Protein AF-A9D4W0-F1 (afdb_monomer_lite)

Organism: Hoeflea phototrophica (strain DSM 17068 / NCIMB 14078 / DFL-43) (NCBI:txid411684)

Sequence (89 aa):
MAGPDAGHEVIGRVAAPRFAADHPDYCLECEEAVEPFLIGMIGHARDAGWEPSAIWPVLRSLVANLEEAEIENWRTSHAIGQARLAMAE

Secondary structure (DSSP, 8-state):
------------PPPPPSS-TTSTTHHHHHHHHHHHHHHHHHHHHHHTT--HHHHHHHHHHHHHHHHHHHHHHHHHHHHHHHHHHHT--

pLDDT: mean 85.83, std 17.19, range [36.19, 97.5]

Structure (mmCIF, N/CA/C/O backbone):
data_AF-A9D4W0-F1
#
_entry.id   AF-A9D4W0-F1
#
loop_
_atom_site.group_PDB
_atom_site.id
_atom_site.type_symbol
_atom_site.label_atom_id
_atom_site.label_alt_id
_atom_site.label_comp_id
_atom_site.label_asym_id
_atom_site.label_entity_id
_atom_site.label_seq_id
_atom_site.pdbx_PDB_ins_code
_atom_site.Cartn_x
_atom_site.Cartn_y
_atom_site.Cartn_z
_atom_site.occupancy
_atom_site.B_iso_or_equiv
_atom_site.auth_seq_id
_atom_site.auth_comp_id
_atom_site.auth_asym_id
_atom_site.auth_atom_id
_atom_site.pdbx_PDB_model_num
ATOM 1 N N . MET A 1 1 ? -31.791 -17.969 13.221 1.00 39.72 1 MET A N 1
ATOM 2 C CA . MET A 1 1 ? -30.329 -17.876 13.410 1.00 39.72 1 MET A CA 1
ATOM 3 C C . MET A 1 1 ? -29.691 -17.976 12.037 1.00 39.72 1 MET A C 1
ATOM 5 O O . MET A 1 1 ? -29.619 -19.072 11.502 1.00 39.72 1 MET A O 1
ATOM 9 N N . ALA A 1 2 ? -29.344 -16.840 11.436 1.00 37.12 2 ALA A N 1
ATOM 10 C CA . ALA A 1 2 ? -28.513 -16.779 10.237 1.00 37.12 2 ALA A CA 1
ATOM 11 C C . ALA A 1 2 ? -27.104 -16.388 10.705 1.00 37.12 2 ALA A C 1
ATOM 13 O O . ALA A 1 2 ? -26.977 -15.467 11.512 1.00 37.12 2 ALA A O 1
ATOM 14 N N . GLY A 1 3 ? -26.094 -17.167 10.313 1.00 36.19 3 GLY A N 1
ATOM 15 C CA . GLY A 1 3 ? -24.693 -16.936 10.676 1.00 36.19 3 GLY A CA 1
ATOM 16 C C . GLY A 1 3 ? -24.140 -15.653 10.046 1.00 36.19 3 GLY A C 1
ATOM 17 O O . GLY A 1 3 ? -24.774 -15.103 9.145 1.00 36.19 3 GLY A O 1
ATOM 18 N N . PRO A 1 4 ? -22.984 -15.159 10.519 1.00 46.75 4 PRO A N 1
ATOM 19 C CA . PRO A 1 4 ? -22.382 -13.960 9.968 1.00 46.75 4 PRO A CA 1
ATOM 20 C C . PRO A 1 4 ? -21.857 -14.287 8.570 1.00 46.75 4 PRO A C 1
ATOM 22 O O . PRO A 1 4 ? -20.875 -15.012 8.413 1.00 46.75 4 PRO A O 1
ATOM 25 N N . ASP A 1 5 ? -22.546 -13.771 7.558 1.00 41.19 5 ASP A N 1
ATOM 26 C CA . ASP A 1 5 ? -22.010 -13.644 6.211 1.00 41.19 5 ASP A CA 1
ATOM 27 C C . ASP A 1 5 ? -20.912 -12.579 6.289 1.00 41.19 5 ASP A C 1
ATOM 29 O O . ASP A 1 5 ? -21.162 -11.376 6.207 1.00 41.19 5 ASP A O 1
ATOM 33 N N . ALA A 1 6 ? -19.696 -13.030 6.604 1.00 44.50 6 ALA A N 1
ATOM 34 C CA . ALA A 1 6 ? -18.483 -12.239 6.508 1.00 44.50 6 ALA A CA 1
ATOM 35 C C . ALA A 1 6 ? -18.196 -12.012 5.019 1.00 44.50 6 ALA A C 1
ATOM 37 O O . ALA A 1 6 ? -17.311 -12.632 4.421 1.00 44.50 6 ALA A O 1
ATOM 38 N N . GLY A 1 7 ? -18.996 -11.130 4.422 1.00 37.81 7 GLY A N 1
ATOM 39 C CA . GLY A 1 7 ? -18.694 -10.501 3.156 1.00 37.81 7 GLY A CA 1
ATOM 40 C C . GLY A 1 7 ? -17.384 -9.754 3.336 1.00 37.81 7 GLY A C 1
ATOM 41 O O . GLY A 1 7 ? -17.350 -8.681 3.931 1.00 37.81 7 GLY A O 1
ATOM 42 N N . HIS A 1 8 ? -16.298 -10.365 2.866 1.00 44.12 8 HIS A N 1
ATOM 43 C CA . HIS A 1 8 ? -15.051 -9.680 2.574 1.00 44.12 8 HIS A CA 1
ATOM 44 C C . HIS A 1 8 ? -15.382 -8.617 1.529 1.00 44.12 8 HIS A C 1
ATOM 46 O O . HIS A 1 8 ? -15.383 -8.890 0.327 1.00 44.12 8 HIS A O 1
ATOM 52 N N . GLU A 1 9 ? -15.768 -7.434 1.997 1.00 45.62 9 GLU A N 1
ATOM 53 C CA . GLU A 1 9 ? -15.955 -6.283 1.141 1.00 45.62 9 GLU A CA 1
ATOM 54 C C . GLU A 1 9 ? -14.610 -6.031 0.471 1.00 45.62 9 GLU A C 1
ATOM 56 O O . GLU A 1 9 ? -13.582 -5.823 1.118 1.00 45.62 9 GLU A O 1
ATOM 61 N N . VAL A 1 10 ? -14.617 -6.209 -0.845 1.00 49.84 10 VAL A N 1
ATOM 62 C CA . VAL A 1 10 ? -13.485 -5.984 -1.728 1.00 49.84 10 VAL A CA 1
ATOM 63 C C . VAL A 1 10 ? -12.940 -4.608 -1.383 1.00 49.84 10 VAL A C 1
ATOM 65 O O . VAL A 1 10 ? -13.629 -3.613 -1.597 1.00 49.84 10 VAL A O 1
ATOM 68 N N . ILE A 1 11 ? -11.724 -4.556 -0.837 1.00 56.09 11 ILE A N 1
ATOM 69 C CA . ILE A 1 11 ? -10.981 -3.306 -0.708 1.00 56.09 11 ILE A CA 1
ATOM 70 C C . ILE A 1 11 ? -11.051 -2.663 -2.103 1.00 56.09 11 ILE A C 1
ATOM 72 O O . ILE A 1 11 ? -10.643 -3.303 -3.074 1.00 56.09 11 ILE A O 1
ATOM 76 N N . GLY A 1 12 ? -11.722 -1.508 -2.220 1.00 60.03 12 GLY A N 1
ATOM 77 C CA . GLY A 1 12 ? -12.170 -0.930 -3.495 1.00 60.03 12 GLY A CA 1
ATOM 78 C C . GLY A 1 12 ? -11.041 -0.742 -4.515 1.00 60.03 12 GLY A C 1
ATOM 79 O O . GLY A 1 12 ? -9.885 -1.028 -4.259 1.00 60.03 12 GLY A O 1
ATOM 80 N N . ARG A 1 13 ? -11.301 -0.256 -5.728 1.00 72.44 13 ARG A N 1
ATOM 81 C CA . ARG A 1 13 ? -10.173 0.098 -6.616 1.00 72.44 13 ARG A CA 1
ATOM 82 C C . ARG A 1 13 ? -9.579 1.434 -6.172 1.00 72.44 13 ARG A C 1
ATOM 84 O O . ARG A 1 13 ? -10.334 2.391 -6.033 1.00 72.44 13 ARG A O 1
ATOM 91 N N . VAL A 1 14 ? -8.256 1.509 -5.992 1.00 81.50 14 VAL A N 1
ATOM 92 C CA . VAL A 1 14 ? -7.557 2.799 -5.857 1.00 81.50 14 VAL A CA 1
ATOM 93 C C . VAL A 1 14 ? -7.668 3.505 -7.207 1.00 81.50 14 VAL A C 1
ATOM 95 O O . VAL A 1 14 ? -7.288 2.941 -8.238 1.00 81.50 14 VAL A O 1
ATOM 98 N N . ALA A 1 15 ? -8.246 4.703 -7.225 1.00 82.75 15 ALA A N 1
ATOM 99 C CA . ALA A 1 15 ? -8.302 5.507 -8.438 1.00 82.75 15 ALA A CA 1
ATOM 100 C C . ALA A 1 15 ? -6.901 6.039 -8.766 1.00 82.75 15 ALA A C 1
ATOM 102 O O . ALA A 1 15 ? -6.157 6.428 -7.869 1.00 82.75 15 ALA A O 1
ATOM 103 N N . ALA A 1 16 ? -6.543 6.061 -10.050 1.00 85.69 16 ALA A N 1
ATOM 104 C CA . ALA A 1 16 ? -5.324 6.740 -10.469 1.00 85.69 16 ALA A CA 1
ATOM 105 C C . ALA A 1 16 ? -5.463 8.256 -10.216 1.00 85.69 16 ALA A C 1
ATOM 107 O O . ALA A 1 16 ? -6.562 8.790 -10.422 1.00 85.69 16 ALA A O 1
ATOM 108 N N . PRO A 1 17 ? -4.383 8.945 -9.804 1.00 89.12 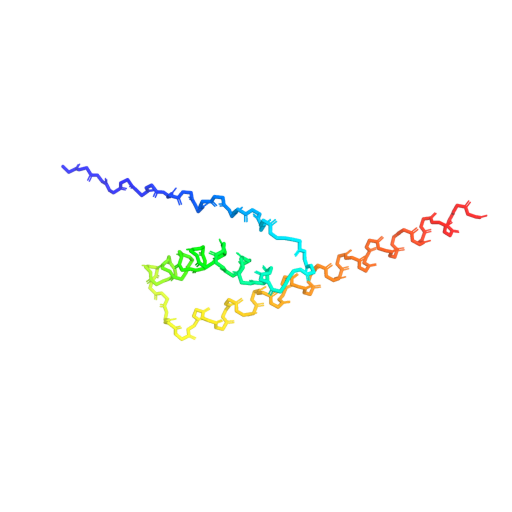17 PRO A N 1
ATOM 109 C CA . PRO A 1 17 ? -4.393 10.396 -9.661 1.00 89.12 17 PRO A CA 1
ATOM 110 C C . PRO A 1 17 ? -4.761 11.061 -10.993 1.00 89.12 17 PRO A C 1
ATOM 112 O O . PRO A 1 17 ? -4.428 10.565 -12.074 1.00 89.12 17 PRO A O 1
ATOM 115 N N . ARG A 1 18 ? -5.491 12.174 -10.916 1.00 91.94 18 ARG A N 1
ATOM 116 C CA . ARG A 1 18 ? -5.927 12.947 -12.088 1.00 91.94 18 ARG A CA 1
ATOM 117 C C . ARG A 1 18 ? -4.825 13.884 -12.549 1.00 91.94 18 ARG A C 1
ATOM 119 O O . ARG A 1 18 ? -4.699 14.138 -13.747 1.00 91.94 18 ARG A O 1
ATOM 126 N N . PHE A 1 19 ? -4.073 14.431 -11.600 1.00 92.19 19 PHE A N 1
ATOM 127 C CA . PHE A 1 19 ? -2.944 15.291 -11.903 1.00 92.19 19 PHE A CA 1
ATOM 128 C C . PHE A 1 19 ? -1.738 14.491 -12.406 1.00 92.19 19 PHE A C 1
ATOM 130 O O . PHE A 1 19 ? -1.563 13.314 -12.094 1.00 92.19 19 PHE A O 1
ATOM 137 N N . ALA A 1 20 ? -0.894 15.147 -13.201 1.00 92.00 20 ALA A N 1
ATOM 138 C CA . ALA A 1 20 ? 0.409 14.612 -13.574 1.00 92.00 20 ALA A CA 1
ATOM 139 C C . ALA A 1 20 ? 1.386 14.700 -12.390 1.00 92.00 20 ALA A C 1
ATOM 141 O O . ALA A 1 20 ? 1.202 15.520 -11.493 1.00 92.00 20 ALA A O 1
ATOM 142 N N . ALA A 1 21 ? 2.433 13.872 -12.405 1.00 92.81 21 ALA A N 1
ATOM 143 C CA . ALA A 1 21 ? 3.389 13.743 -11.300 1.00 92.81 21 ALA A CA 1
ATOM 144 C C . ALA A 1 21 ? 4.153 15.037 -10.949 1.00 92.81 21 ALA A C 1
ATOM 146 O O . ALA A 1 21 ? 4.711 15.143 -9.862 1.00 92.81 21 ALA A O 1
ATOM 147 N N . ASP A 1 22 ? 4.200 16.009 -11.860 1.00 94.44 22 ASP A N 1
ATOM 148 C CA . ASP A 1 22 ? 4.838 17.317 -11.690 1.00 94.44 22 ASP A CA 1
ATOM 149 C C . ASP A 1 22 ? 3.892 18.405 -11.148 1.00 94.44 22 ASP A C 1
ATOM 151 O O . ASP A 1 22 ? 4.331 19.517 -10.849 1.00 94.44 22 ASP A O 1
ATOM 155 N N . HIS A 1 23 ? 2.600 18.106 -11.001 1.00 95.56 23 HIS A N 1
ATOM 156 C CA . HIS A 1 23 ? 1.622 19.035 -10.446 1.00 95.56 23 HIS A CA 1
ATOM 157 C C . HIS A 1 23 ? 1.791 19.172 -8.921 1.00 95.56 23 HIS A C 1
ATOM 159 O O . HIS A 1 23 ? 1.968 18.158 -8.240 1.00 95.56 23 HIS A O 1
ATOM 165 N N . PRO A 1 24 ? 1.658 20.383 -8.342 1.00 94.19 24 PRO A N 1
ATOM 166 C CA . PRO A 1 24 ? 1.820 20.596 -6.899 1.00 94.19 24 PRO A CA 1
ATOM 167 C C . PRO A 1 24 ? 0.875 19.748 -6.031 1.00 94.19 24 PRO A C 1
ATOM 169 O O . PRO A 1 24 ? 1.260 19.339 -4.940 1.00 94.19 24 PRO A O 1
ATOM 172 N N . ASP A 1 25 ? -0.323 19.435 -6.533 1.00 94.75 25 ASP A N 1
ATOM 173 C CA . ASP A 1 25 ? -1.337 18.664 -5.795 1.00 94.75 25 ASP A CA 1
ATOM 174 C C . ASP A 1 25 ? -1.287 17.147 -6.058 1.00 94.75 25 ASP A C 1
ATOM 176 O O . ASP A 1 25 ? -2.122 16.406 -5.545 1.00 94.75 25 ASP A O 1
ATOM 180 N N . TYR A 1 26 ? -0.331 16.652 -6.854 1.00 95.06 26 TYR A N 1
ATOM 181 C CA . TYR A 1 26 ? -0.252 15.224 -7.190 1.00 95.06 26 TYR A CA 1
ATOM 182 C C . TYR A 1 26 ? -0.114 14.333 -5.951 1.00 95.06 26 TYR A C 1
ATOM 184 O O . TYR A 1 26 ? -0.802 13.319 -5.825 1.00 95.06 26 TYR A O 1
ATOM 192 N N . CYS A 1 27 ? 0.765 14.723 -5.022 1.00 93.50 27 CYS A N 1
ATOM 193 C CA . CYS A 1 27 ? 0.983 13.972 -3.788 1.00 93.50 27 CYS A CA 1
ATOM 194 C C . CYS A 1 27 ? -0.288 13.921 -2.939 1.00 93.50 27 CYS A C 1
ATOM 196 O O . CYS A 1 27 ? -0.630 12.856 -2.436 1.00 93.50 27 CYS A O 1
ATOM 198 N N . LEU A 1 28 ? -1.012 15.041 -2.847 1.00 94.19 28 LEU A N 1
ATOM 199 C CA . LEU A 1 28 ? -2.249 15.118 -2.079 1.00 94.19 28 LEU A CA 1
ATOM 200 C C . LEU A 1 28 ? -3.319 14.178 -2.652 1.00 94.19 28 LEU A C 1
ATOM 202 O O . LEU A 1 28 ? -3.925 13.423 -1.902 1.00 94.19 28 LEU A O 1
ATOM 206 N N . GLU A 1 29 ? -3.501 14.139 -3.976 1.00 93.75 29 GLU A N 1
ATOM 207 C CA . GLU A 1 29 ? -4.439 13.187 -4.593 1.00 93.75 29 GLU A CA 1
ATOM 208 C C . GLU A 1 29 ? -4.039 11.726 -4.364 1.00 93.75 29 GLU A C 1
ATOM 210 O O . GLU A 1 29 ? -4.902 10.872 -4.161 1.00 93.75 29 GLU A O 1
ATOM 215 N N . CYS A 1 30 ? -2.738 11.420 -4.400 1.00 93.31 30 CYS A N 1
ATOM 216 C CA . CYS A 1 30 ? -2.254 10.076 -4.095 1.00 93.31 30 CYS A CA 1
ATOM 217 C C . CYS A 1 30 ? -2.578 9.684 -2.647 1.00 93.31 30 CYS A C 1
ATOM 219 O O . CYS A 1 30 ? -3.034 8.566 -2.402 1.00 93.31 30 CYS A O 1
ATOM 221 N N . GLU A 1 31 ? -2.364 10.598 -1.698 1.00 94.31 31 GLU A N 1
ATOM 222 C CA . GLU A 1 31 ? -2.689 10.390 -0.286 1.00 94.31 31 GLU A CA 1
ATOM 223 C C . GLU A 1 31 ? -4.193 10.154 -0.094 1.00 94.31 31 GLU A C 1
ATOM 225 O O . GLU A 1 31 ? -4.577 9.140 0.490 1.00 94.31 31 GLU A O 1
ATOM 230 N N . GLU A 1 32 ? -5.043 11.015 -0.662 1.00 92.88 32 GLU A N 1
ATOM 231 C CA . GLU A 1 32 ? -6.506 10.892 -0.593 1.00 92.88 32 GLU A CA 1
ATOM 232 C C . GLU A 1 32 ? -7.016 9.577 -1.203 1.00 92.88 32 GLU A C 1
ATOM 234 O O . GLU A 1 32 ? -7.931 8.946 -0.672 1.00 92.88 32 GLU A O 1
ATOM 239 N N . ALA A 1 33 ? -6.420 9.127 -2.311 1.00 92.19 33 ALA A N 1
ATOM 240 C CA . ALA A 1 33 ? -6.815 7.885 -2.967 1.00 92.19 33 ALA A CA 1
ATOM 241 C C . ALA A 1 33 ? -6.461 6.636 -2.139 1.00 92.19 33 ALA A C 1
ATOM 243 O O . ALA A 1 33 ? -7.183 5.637 -2.197 1.00 92.19 33 ALA A O 1
ATOM 244 N N . VAL A 1 34 ? -5.361 6.673 -1.380 1.00 91.62 34 VAL A N 1
ATOM 245 C CA . VAL A 1 34 ? -4.843 5.528 -0.610 1.00 91.62 34 VAL A CA 1
ATOM 246 C C . VAL A 1 34 ? -5.348 5.520 0.838 1.00 91.62 34 VAL A C 1
ATOM 248 O O . VAL A 1 34 ? -5.480 4.447 1.431 1.00 91.62 34 VAL A O 1
ATOM 251 N N . GLU A 1 35 ? -5.686 6.671 1.421 1.00 93.31 35 GLU A N 1
ATOM 252 C CA . GLU A 1 35 ? -6.113 6.789 2.822 1.00 93.31 35 GLU A CA 1
ATOM 253 C C . GLU A 1 35 ? -7.246 5.814 3.222 1.00 93.31 35 GLU A C 1
ATOM 255 O O . GLU A 1 35 ? -7.083 5.110 4.227 1.00 93.31 35 GLU A O 1
ATOM 260 N N . PRO A 1 36 ? -8.346 5.655 2.453 1.00 91.56 36 PRO A N 1
ATOM 261 C CA . PRO A 1 36 ? -9.429 4.737 2.821 1.00 91.56 36 PRO A CA 1
ATOM 262 C C . PRO A 1 36 ? -8.966 3.281 2.966 1.00 91.56 36 PRO A C 1
ATOM 264 O O . PRO A 1 36 ? -9.463 2.532 3.808 1.00 91.56 36 PRO A O 1
ATOM 267 N N . PHE A 1 37 ? -7.976 2.885 2.168 1.00 91.06 37 PHE A N 1
ATOM 268 C CA . PHE A 1 37 ? -7.405 1.542 2.155 1.00 91.06 37 PHE A CA 1
ATOM 269 C C . PHE A 1 37 ? -6.573 1.297 3.401 1.00 91.06 37 PHE A C 1
ATOM 271 O O . PHE A 1 37 ? -6.725 0.272 4.067 1.00 91.06 37 PHE A O 1
ATOM 278 N N . LEU A 1 38 ? -5.721 2.267 3.738 1.00 92.44 38 LEU A N 1
ATOM 279 C CA . LEU A 1 38 ? -4.906 2.225 4.941 1.00 92.44 38 LEU A CA 1
ATOM 280 C C . LEU A 1 38 ? -5.789 2.147 6.193 1.00 92.44 38 LEU A C 1
ATOM 282 O O . LEU A 1 38 ? -5.537 1.317 7.069 1.00 92.44 38 LEU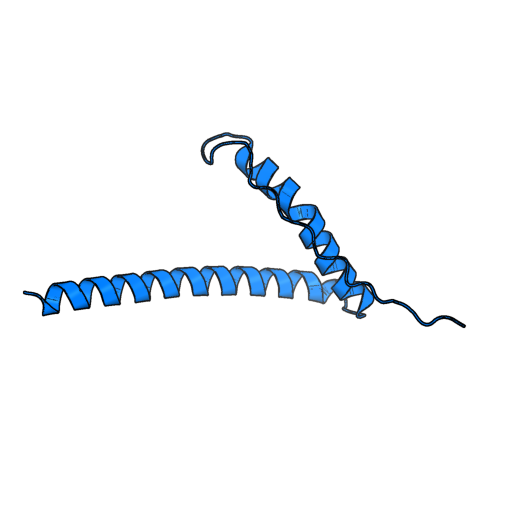 A O 1
ATOM 286 N N . ILE A 1 39 ? -6.858 2.948 6.248 1.00 93.75 39 ILE A N 1
ATOM 287 C CA . ILE A 1 39 ? -7.850 2.899 7.329 1.00 93.75 39 ILE A CA 1
ATOM 288 C C . ILE A 1 39 ? -8.496 1.511 7.411 1.00 93.75 39 ILE A C 1
ATOM 290 O O . ILE A 1 39 ? -8.570 0.951 8.506 1.00 93.75 39 ILE A O 1
ATOM 294 N N . GLY A 1 40 ? -8.904 0.929 6.279 1.00 92.69 40 GLY A N 1
ATOM 295 C CA . GLY A 1 40 ? -9.476 -0.418 6.221 1.00 92.69 40 GLY A CA 1
ATOM 296 C C . GLY A 1 40 ? -8.528 -1.494 6.757 1.00 92.69 40 GLY A C 1
ATOM 297 O O . GLY A 1 40 ? -8.914 -2.290 7.613 1.00 92.69 40 GLY A O 1
ATOM 298 N N . MET A 1 41 ? -7.256 -1.479 6.343 1.00 93.44 41 MET A N 1
ATOM 299 C CA . MET A 1 41 ? -6.247 -2.417 6.857 1.00 93.44 41 MET A CA 1
ATOM 300 C C . MET A 1 41 ? -6.044 -2.282 8.371 1.00 93.44 41 MET A C 1
ATOM 302 O O . MET A 1 41 ? -5.967 -3.286 9.080 1.00 93.44 41 MET A O 1
ATOM 306 N N . ILE A 1 42 ? -5.970 -1.047 8.879 1.00 95.19 42 ILE A N 1
ATOM 307 C CA . ILE A 1 42 ? -5.834 -0.783 10.317 1.00 95.19 42 ILE A CA 1
ATOM 308 C C . ILE A 1 42 ? -7.076 -1.268 11.069 1.00 95.19 42 ILE A C 1
ATOM 310 O O . ILE A 1 42 ? -6.941 -1.855 12.143 1.00 95.19 42 ILE A O 1
ATOM 314 N N . GLY A 1 43 ? -8.270 -1.041 10.514 1.00 94.94 43 GLY A N 1
ATOM 315 C CA . GLY A 1 43 ? -9.535 -1.547 11.044 1.00 94.94 43 GLY A CA 1
ATOM 316 C C . GLY A 1 43 ? -9.514 -3.066 11.184 1.00 94.94 43 GLY A C 1
ATOM 317 O O . GLY A 1 43 ? -9.680 -3.576 12.287 1.00 94.94 43 GLY A O 1
ATOM 318 N N . HIS A 1 44 ? -9.166 -3.783 10.114 1.00 94.88 44 HIS A N 1
ATOM 319 C CA . HIS A 1 44 ? -9.056 -5.243 10.140 1.00 94.88 44 HIS A CA 1
ATOM 320 C C . HIS A 1 44 ? -8.028 -5.759 11.153 1.00 94.88 44 HIS A C 1
ATOM 322 O O . HIS A 1 44 ? -8.292 -6.739 11.848 1.00 94.88 44 HIS A O 1
ATOM 328 N N . ALA A 1 45 ? -6.871 -5.103 11.280 1.00 95.75 45 ALA A N 1
ATOM 329 C CA . ALA A 1 45 ? -5.879 -5.477 12.286 1.00 95.75 45 ALA A CA 1
ATOM 330 C C . ALA A 1 45 ? -6.426 -5.298 13.714 1.00 95.75 45 ALA A C 1
ATOM 332 O O . ALA A 1 45 ? -6.249 -6.171 14.565 1.00 95.75 45 ALA A O 1
ATOM 333 N N . ARG A 1 46 ? -7.137 -4.194 13.974 1.00 95.81 46 ARG A N 1
ATOM 334 C CA . ARG A 1 46 ? -7.786 -3.940 15.270 1.00 95.81 46 ARG A CA 1
ATOM 335 C C . ARG A 1 46 ? -8.880 -4.957 15.574 1.00 95.81 46 ARG A C 1
ATOM 337 O O . ARG A 1 46 ? -8.907 -5.476 16.685 1.00 95.81 46 ARG A O 1
ATOM 344 N N . ASP A 1 47 ? -9.726 -5.282 14.600 1.00 96.81 47 ASP A N 1
ATOM 345 C CA . ASP A 1 47 ? -10.793 -6.280 14.752 1.00 96.81 47 ASP A CA 1
ATOM 346 C C . ASP A 1 47 ? -10.229 -7.684 15.019 1.00 96.81 47 ASP A C 1
ATOM 348 O O . ASP A 1 47 ? -10.819 -8.474 15.754 1.00 96.81 47 ASP A O 1
ATOM 352 N N . ALA A 1 48 ? -9.036 -7.974 14.492 1.00 96.81 48 ALA A N 1
ATOM 353 C CA . ALA A 1 48 ? -8.274 -9.181 14.800 1.00 96.81 48 ALA A CA 1
ATOM 354 C C . ALA A 1 48 ? -7.572 -9.144 16.177 1.00 96.81 48 ALA A C 1
ATOM 356 O O . ALA A 1 48 ? -6.859 -10.086 16.525 1.00 96.81 48 ALA A O 1
ATOM 357 N N . GLY A 1 49 ? -7.749 -8.076 16.962 1.00 97.50 49 GLY A N 1
ATOM 358 C CA . GLY A 1 49 ? -7.209 -7.935 18.315 1.00 97.50 49 GLY A CA 1
ATOM 359 C C . GLY A 1 49 ? -5.757 -7.459 18.383 1.00 97.50 49 GLY A C 1
ATOM 360 O O . GLY A 1 49 ? -5.097 -7.678 19.398 1.00 97.50 49 GLY A O 1
ATOM 361 N N . TRP A 1 50 ? -5.228 -6.837 17.326 1.00 97.31 50 TRP A N 1
ATOM 362 C CA . TRP A 1 50 ? -3.864 -6.308 17.359 1.00 97.31 50 TRP A CA 1
ATOM 363 C C . TRP A 1 50 ? -3.756 -5.097 18.286 1.00 97.31 50 TRP A C 1
ATOM 365 O O . TRP A 1 50 ? -4.594 -4.194 18.269 1.00 97.31 50 TRP A O 1
ATOM 375 N N . GLU A 1 51 ? -2.652 -5.031 19.028 1.00 96.06 51 GLU A N 1
ATOM 376 C CA . GLU A 1 51 ? -2.306 -3.855 19.820 1.00 96.06 51 GLU A CA 1
ATOM 377 C C . GLU A 1 51 ? -2.040 -2.641 18.910 1.00 96.06 51 GLU A C 1
ATOM 379 O O . GLU A 1 51 ? -1.220 -2.736 17.988 1.00 96.06 51 GLU A O 1
ATOM 384 N N . PRO A 1 52 ? -2.647 -1.463 19.167 1.00 90.38 52 PRO A N 1
ATOM 385 C CA . PRO A 1 52 ? -2.436 -0.266 18.347 1.00 90.38 52 PRO A CA 1
ATOM 386 C C . PRO A 1 52 ? -0.965 0.149 18.217 1.00 90.38 52 PRO A C 1
ATOM 388 O O . PRO A 1 52 ? -0.559 0.709 17.197 1.00 90.38 52 PRO A O 1
ATOM 391 N N . SER A 1 53 ? -0.159 -0.141 19.241 1.00 95.50 53 SER A N 1
ATOM 392 C CA . SER A 1 53 ? 1.281 0.123 19.263 1.00 95.50 53 SER A CA 1
ATOM 393 C C . SER A 1 53 ? 2.077 -0.773 18.307 1.00 95.50 53 SER A C 1
ATOM 395 O O . SER A 1 53 ? 3.155 -0.371 17.875 1.00 95.50 53 SER A O 1
ATOM 397 N N . ALA A 1 54 ? 1.551 -1.945 17.939 1.00 96.44 54 ALA A N 1
ATOM 398 C CA . ALA A 1 54 ? 2.200 -2.901 17.044 1.00 96.44 54 ALA A CA 1
ATOM 399 C C . ALA A 1 54 ? 1.866 -2.663 15.562 1.00 96.44 54 ALA A C 1
ATOM 401 O O . ALA A 1 54 ? 2.692 -2.948 14.696 1.00 96.44 54 ALA A O 1
ATOM 402 N N . ILE A 1 55 ? 0.691 -2.099 15.258 1.00 95.75 55 ILE A N 1
ATOM 403 C CA . ILE A 1 55 ? 0.211 -1.921 13.876 1.00 95.75 55 ILE A CA 1
ATOM 404 C C . ILE A 1 55 ? 1.141 -0.993 13.078 1.00 95.75 55 ILE A C 1
ATOM 406 O O . ILE A 1 55 ? 1.643 -1.365 12.018 1.00 95.75 55 ILE A O 1
ATOM 410 N N . TRP A 1 56 ? 1.423 0.208 13.593 1.00 94.06 56 TRP A N 1
ATOM 411 C CA . TRP A 1 56 ? 2.210 1.206 12.857 1.00 94.06 56 TRP A CA 1
ATOM 412 C C . TRP A 1 56 ? 3.664 0.795 12.578 1.00 94.06 56 TRP A C 1
ATOM 414 O O . TRP A 1 56 ? 4.120 1.002 11.452 1.00 94.06 56 TRP A O 1
ATOM 424 N N . PRO A 1 57 ? 4.423 0.227 13.541 1.00 96.56 57 PRO A N 1
ATOM 425 C CA . PRO A 1 57 ? 5.762 -0.286 13.261 1.00 96.56 57 PRO A CA 1
ATOM 426 C C . PRO A 1 57 ? 5.783 -1.363 12.175 1.00 96.56 57 PRO A C 1
ATOM 428 O O . PRO A 1 57 ? 6.656 -1.320 11.312 1.00 96.56 57 PRO A O 1
ATOM 431 N N . VAL A 1 58 ? 4.815 -2.286 12.187 1.00 97.00 58 VAL A N 1
ATOM 432 C CA . VAL A 1 58 ? 4.725 -3.351 11.180 1.00 97.00 58 VAL A CA 1
ATOM 433 C C . VAL A 1 58 ? 4.462 -2.765 9.798 1.00 97.00 58 VAL A C 1
ATOM 435 O O . VAL A 1 58 ? 5.193 -3.087 8.868 1.00 97.00 58 VAL A O 1
ATOM 438 N N . LEU A 1 59 ? 3.492 -1.855 9.663 1.00 95.38 59 LEU A N 1
ATOM 439 C CA . LEU A 1 59 ? 3.203 -1.213 8.377 1.00 95.38 59 LEU A CA 1
ATOM 440 C C . LEU A 1 59 ? 4.424 -0.468 7.821 1.00 95.38 59 LEU A C 1
ATOM 442 O O . LEU A 1 59 ? 4.758 -0.639 6.653 1.00 95.38 59 LEU A O 1
ATOM 446 N N . ARG A 1 60 ? 5.146 0.288 8.660 1.00 95.19 60 ARG A N 1
ATOM 447 C CA . ARG A 1 60 ? 6.391 0.958 8.242 1.00 95.19 60 ARG A CA 1
ATOM 448 C C . ARG A 1 60 ? 7.463 -0.029 7.787 1.00 95.19 60 ARG A C 1
ATOM 450 O O . ARG A 1 60 ? 8.111 0.212 6.775 1.00 95.19 60 ARG A O 1
ATOM 457 N N . SER A 1 61 ? 7.642 -1.128 8.519 1.00 96.94 61 SER A N 1
ATOM 458 C CA . SER A 1 61 ? 8.602 -2.166 8.136 1.00 96.94 61 SER A CA 1
ATOM 459 C C . SER A 1 61 ? 8.227 -2.821 6.808 1.00 96.94 61 SER A C 1
ATOM 461 O O . SER A 1 61 ? 9.112 -3.091 6.006 1.00 96.94 61 SER A O 1
ATOM 463 N N . LEU A 1 62 ? 6.939 -3.073 6.567 1.00 96.00 62 LEU A N 1
ATOM 464 C CA . LEU A 1 62 ? 6.473 -3.663 5.314 1.00 96.00 62 LEU A CA 1
ATOM 465 C C . LEU A 1 62 ? 6.714 -2.730 4.127 1.00 96.00 62 LEU A C 1
ATOM 467 O O . LEU A 1 62 ? 7.219 -3.191 3.111 1.00 96.00 62 LEU A O 1
ATOM 471 N N . VAL A 1 63 ? 6.413 -1.435 4.267 1.00 94.81 63 VAL A N 1
ATOM 472 C CA . VAL A 1 63 ? 6.678 -0.439 3.214 1.00 94.81 63 VAL A CA 1
ATOM 473 C C . VAL A 1 63 ? 8.168 -0.393 2.871 1.00 94.81 63 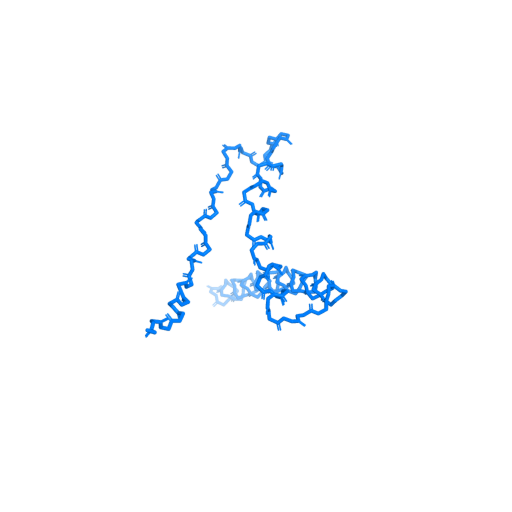VAL A C 1
ATOM 475 O O . VAL A 1 63 ? 8.520 -0.560 1.709 1.00 94.81 63 VAL A O 1
ATOM 478 N N . ALA A 1 64 ? 9.044 -0.278 3.875 1.00 95.06 64 ALA A N 1
ATOM 479 C CA . ALA A 1 64 ? 10.491 -0.244 3.651 1.00 95.06 64 ALA A CA 1
ATOM 480 C C . ALA A 1 64 ? 11.010 -1.511 2.946 1.00 95.06 64 ALA A C 1
ATOM 482 O O . ALA A 1 64 ? 11.809 -1.430 2.016 1.00 95.06 64 ALA A O 1
ATOM 483 N N . ASN A 1 65 ? 10.521 -2.686 3.352 1.00 95.06 65 ASN A N 1
ATOM 484 C CA . ASN A 1 65 ? 10.922 -3.950 2.737 1.00 95.06 65 ASN A CA 1
ATOM 485 C C . ASN A 1 65 ? 10.437 -4.072 1.282 1.00 95.06 65 ASN A C 1
ATOM 487 O O . ASN A 1 65 ? 11.127 -4.667 0.457 1.00 95.06 65 ASN A O 1
ATOM 491 N N . LEU A 1 66 ? 9.251 -3.542 0.962 1.00 94.94 66 LEU A N 1
ATOM 492 C CA . LEU A 1 66 ? 8.726 -3.540 -0.404 1.00 94.94 66 LEU A CA 1
ATOM 493 C C . LEU A 1 66 ? 9.549 -2.622 -1.314 1.00 94.94 66 LEU A C 1
ATOM 495 O O . LEU A 1 66 ? 9.935 -3.048 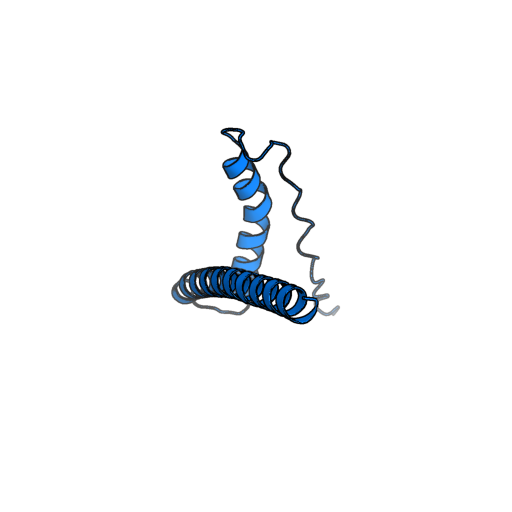-2.399 1.00 94.94 66 LEU A O 1
ATOM 499 N N . GLU A 1 67 ? 9.886 -1.418 -0.849 1.00 94.00 67 GLU A N 1
ATOM 500 C CA . GLU A 1 67 ? 10.765 -0.497 -1.581 1.00 94.00 67 GLU A CA 1
ATOM 501 C C . GLU A 1 67 ? 12.138 -1.131 -1.861 1.00 94.00 67 GLU A C 1
ATOM 503 O O . GLU A 1 67 ? 12.638 -1.085 -2.987 1.00 94.00 67 GLU A O 1
ATOM 508 N N . GLU A 1 68 ? 12.741 -1.779 -0.859 1.00 93.81 68 GLU A N 1
ATOM 509 C CA . GLU A 1 68 ? 14.024 -2.467 -1.025 1.00 93.81 68 GLU A CA 1
ATOM 510 C C . GLU A 1 68 ? 13.934 -3.614 -2.044 1.00 93.81 68 GLU A C 1
ATOM 512 O O . GLU A 1 68 ? 14.806 -3.750 -2.909 1.00 93.81 68 GLU A O 1
ATOM 517 N N . ALA A 1 69 ? 12.859 -4.406 -1.996 1.00 92.62 69 ALA A N 1
ATOM 518 C CA . ALA A 1 69 ? 12.635 -5.495 -2.940 1.00 92.62 69 ALA A CA 1
ATOM 519 C C . ALA A 1 69 ? 12.473 -4.995 -4.387 1.00 92.62 69 ALA A C 1
ATOM 521 O O . ALA A 1 69 ? 13.001 -5.616 -5.312 1.00 92.62 69 ALA A O 1
ATOM 522 N N . GLU A 1 70 ? 11.786 -3.871 -4.603 1.00 93.62 70 GLU A N 1
ATOM 523 C CA . GLU A 1 70 ? 11.638 -3.264 -5.931 1.00 93.62 70 GLU A CA 1
ATOM 524 C C . GLU A 1 70 ? 12.975 -2.763 -6.487 1.00 93.62 70 GLU A C 1
ATOM 526 O O . GLU A 1 70 ? 13.305 -3.030 -7.649 1.00 93.62 70 GLU A O 1
ATOM 531 N N . ILE A 1 71 ? 13.779 -2.100 -5.649 1.00 93.25 71 ILE A N 1
ATOM 532 C CA . ILE A 1 71 ? 15.125 -1.639 -6.012 1.00 93.25 71 ILE A CA 1
ATOM 533 C C . ILE A 1 71 ? 16.005 -2.824 -6.415 1.00 93.25 71 ILE A C 1
ATOM 535 O O . ILE A 1 71 ? 16.691 -2.773 -7.441 1.00 93.25 71 ILE A O 1
ATOM 539 N N . GLU A 1 72 ? 15.992 -3.900 -5.631 1.00 92.31 72 GLU A N 1
ATOM 540 C CA . GLU A 1 72 ? 16.823 -5.069 -5.906 1.00 92.31 72 GLU A CA 1
ATOM 541 C C . GLU A 1 72 ? 16.363 -5.820 -7.162 1.00 92.31 72 GLU A C 1
ATOM 543 O O . GLU A 1 72 ? 17.183 -6.239 -7.988 1.00 92.31 72 GLU A O 1
ATOM 548 N N . ASN A 1 73 ? 15.051 -5.916 -7.376 1.00 92.38 73 ASN A N 1
ATOM 549 C CA . ASN A 1 73 ? 14.494 -6.484 -8.597 1.00 92.38 73 ASN A CA 1
ATOM 550 C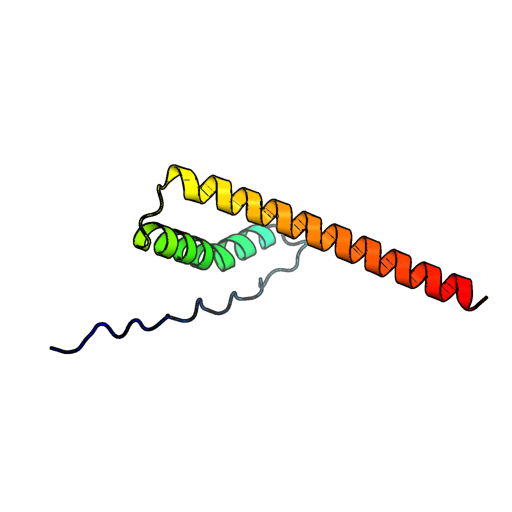 C . ASN A 1 73 ? 14.904 -5.674 -9.840 1.00 92.38 73 ASN A C 1
ATOM 552 O O . ASN A 1 73 ? 15.277 -6.249 -10.871 1.00 92.38 73 ASN A O 1
ATOM 556 N N . TRP A 1 74 ? 14.899 -4.340 -9.743 1.00 93.25 74 TRP A N 1
ATOM 557 C CA . TRP A 1 74 ? 15.386 -3.466 -10.809 1.00 93.25 74 TRP A CA 1
ATOM 558 C C . TRP A 1 74 ? 16.878 -3.693 -11.095 1.00 93.25 74 TRP A C 1
ATOM 560 O O . TRP A 1 74 ? 17.254 -3.879 -12.256 1.00 93.25 74 TRP A O 1
ATOM 570 N N . ARG A 1 75 ? 17.725 -3.761 -10.057 1.00 93.44 75 ARG A N 1
ATOM 571 C CA . ARG A 1 75 ? 19.171 -4.029 -10.196 1.00 93.44 75 ARG A CA 1
ATOM 572 C C . ARG A 1 75 ? 19.441 -5.365 -10.871 1.00 93.44 75 ARG A C 1
ATOM 574 O O . ARG A 1 75 ? 20.231 -5.431 -11.812 1.00 93.44 75 ARG A O 1
ATOM 581 N N . THR A 1 76 ? 18.757 -6.413 -10.421 1.00 93.25 76 THR A N 1
ATOM 582 C CA . THR A 1 76 ? 18.885 -7.759 -10.983 1.00 93.25 76 THR A CA 1
ATOM 583 C C . THR A 1 76 ? 18.470 -7.772 -12.452 1.00 93.25 76 THR A C 1
ATOM 585 O O . THR A 1 76 ? 19.202 -8.276 -13.305 1.00 93.25 76 THR A O 1
ATOM 588 N N . SER A 1 77 ? 17.333 -7.152 -12.776 1.00 91.38 77 SER A N 1
ATOM 589 C CA . SER A 1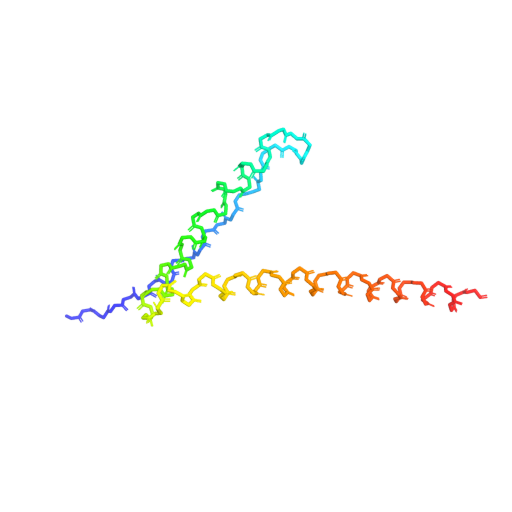 77 ? 16.844 -7.048 -14.154 1.00 91.38 77 SER A CA 1
ATOM 590 C C . SER A 1 77 ? 17.827 -6.293 -15.053 1.00 91.38 77 SER A C 1
ATOM 592 O O . SER A 1 77 ? 18.096 -6.722 -16.178 1.00 91.38 77 SER A O 1
ATOM 594 N N . HIS A 1 78 ? 18.419 -5.209 -14.547 1.00 91.75 78 HIS A N 1
ATOM 595 C CA . HIS A 1 78 ? 19.436 -4.445 -15.263 1.00 91.75 78 HIS A CA 1
ATOM 596 C C . HIS A 1 78 ? 20.706 -5.272 -15.512 1.00 91.75 78 HIS A C 1
ATOM 598 O O . HIS A 1 78 ? 21.193 -5.321 -16.642 1.00 91.75 78 HIS A O 1
ATOM 604 N N . ALA A 1 79 ? 21.213 -5.975 -14.494 1.00 92.06 79 ALA A N 1
ATOM 605 C CA . ALA A 1 79 ? 22.403 -6.819 -14.604 1.00 92.06 79 ALA A CA 1
ATOM 606 C C . ALA A 1 79 ? 22.217 -7.961 -15.617 1.00 92.06 79 ALA A C 1
ATOM 608 O O . ALA A 1 79 ? 23.106 -8.222 -16.428 1.00 92.06 79 ALA A O 1
ATOM 609 N N . ILE A 1 80 ? 21.042 -8.599 -15.629 1.00 93.12 80 ILE A N 1
ATOM 610 C CA . ILE A 1 80 ? 20.695 -9.622 -16.626 1.00 93.12 80 ILE A CA 1
ATOM 611 C C . ILE A 1 80 ? 20.706 -9.029 -18.040 1.00 93.12 80 ILE A C 1
ATOM 613 O O . ILE A 1 80 ? 21.217 -9.661 -18.964 1.00 93.12 80 ILE A O 1
ATOM 617 N N . GLY A 1 81 ? 20.161 -7.822 -18.219 1.00 91.75 81 GLY A N 1
ATOM 618 C CA . GLY A 1 81 ? 20.182 -7.116 -19.501 1.00 91.75 81 GLY A CA 1
ATOM 619 C C . GLY A 1 81 ? 21.605 -6.866 -20.005 1.00 91.75 81 GLY A C 1
ATOM 620 O O . GLY A 1 81 ? 21.918 -7.211 -21.142 1.00 91.75 81 GLY A O 1
ATOM 621 N N . GLN A 1 82 ? 22.479 -6.348 -19.140 1.00 92.94 82 GLN A N 1
ATOM 622 C CA . GLN A 1 82 ? 23.890 -6.101 -19.463 1.00 92.94 82 GLN A CA 1
ATOM 623 C C . GLN A 1 82 ? 24.636 -7.394 -19.816 1.00 92.94 82 GLN A C 1
ATOM 625 O O . GLN A 1 82 ? 25.344 -7.446 -20.819 1.00 92.94 82 GLN A O 1
ATOM 630 N N . ALA A 1 83 ? 24.431 -8.465 -19.044 1.00 91.00 83 ALA A N 1
ATOM 631 C CA . ALA A 1 83 ? 25.050 -9.760 -19.315 1.00 91.00 83 ALA A CA 1
ATOM 632 C C . ALA A 1 83 ? 24.608 -10.340 -20.669 1.00 91.00 83 ALA A C 1
ATOM 634 O O . ALA A 1 83 ? 25.429 -10.872 -21.410 1.00 91.00 83 ALA A O 1
ATOM 635 N N . ARG A 1 84 ? 23.323 -10.204 -21.027 1.00 91.38 84 ARG A N 1
ATOM 636 C CA . ARG A 1 84 ? 22.807 -10.650 -22.332 1.00 91.38 84 ARG A CA 1
ATOM 637 C C . ARG A 1 84 ? 23.412 -9.881 -23.501 1.00 91.38 84 ARG A C 1
ATOM 639 O O . ARG A 1 84 ? 23.654 -10.491 -24.535 1.00 91.38 84 ARG A O 1
ATOM 646 N N . LEU A 1 85 ? 23.642 -8.579 -23.340 1.00 90.88 85 LEU A N 1
ATOM 647 C CA . LEU A 1 85 ? 24.304 -7.759 -24.356 1.00 90.88 85 LEU A CA 1
ATOM 648 C C . LEU A 1 85 ? 25.772 -8.169 -24.519 1.00 90.88 85 LEU A C 1
ATOM 650 O O . LEU A 1 85 ? 26.194 -8.438 -25.635 1.00 90.88 85 LEU A O 1
ATOM 654 N N . ALA A 1 86 ? 26.505 -8.332 -23.414 1.00 86.81 86 ALA A N 1
ATOM 655 C CA . ALA A 1 86 ? 27.914 -8.733 -23.435 1.00 86.81 86 ALA A CA 1
ATOM 656 C C . ALA A 1 86 ? 28.157 -10.145 -24.004 1.00 86.81 86 ALA A C 1
ATOM 658 O O . ALA A 1 86 ? 29.240 -10.430 -24.495 1.00 86.81 86 ALA A O 1
ATOM 659 N N . MET A 1 87 ? 27.174 -11.048 -23.921 1.00 79.31 87 MET A N 1
ATOM 660 C CA . MET A 1 87 ? 27.249 -12.388 -24.525 1.00 79.31 87 MET A CA 1
ATOM 661 C C . MET A 1 87 ? 26.868 -12.417 -26.015 1.00 79.31 87 MET A C 1
ATOM 663 O O . MET A 1 87 ? 27.031 -13.455 -26.655 1.00 79.31 87 MET A O 1
ATOM 667 N N . ALA A 1 88 ? 26.287 -11.335 -26.540 1.00 75.88 88 ALA A N 1
ATOM 668 C CA . ALA A 1 88 ? 25.892 -11.211 -27.942 1.00 75.88 88 ALA A CA 1
ATOM 669 C C . ALA A 1 88 ? 26.967 -10.529 -28.814 1.00 75.88 88 ALA A C 1
ATOM 671 O O . ALA A 1 88 ? 26.804 -10.490 -30.036 1.00 75.88 88 ALA A O 1
ATOM 672 N N . GLU A 1 89 ? 28.027 -10.007 -28.190 1.00 61.53 89 GLU A N 1
ATOM 673 C CA . GLU A 1 89 ? 29.246 -9.464 -28.810 1.00 61.53 89 GLU A CA 1
ATOM 674 C C . GLU A 1 89 ? 30.334 -10.543 -28.940 1.00 61.53 89 GLU A C 1
ATOM 676 O O . GLU A 1 89 ? 31.036 -10.534 -29.978 1.00 61.53 89 GLU A O 1
#

Foldseek 3Di:
DDDDPPPPPPLDDQDQFPDDPPDPCRVVSNCVSCVVVLVVVLVVCVVVVDDPVPVVVVVVVVVVVVVVVVVVVVVVVVVVVVVVVVVVD

Radius of gyration: 20.15 Å; chains: 1; bounding box: 60×38×49 Å